Protein AF-A0A367JRP5-F1 (afdb_monomer)

Organism: Rhizopus azygosporus (NCBI:txid86630)

Solvent-accessible surface area (backbone atoms only — not comparable to full-atom values): 5294 Å² total; per-residue (Å²): 135,85,80,79,81,51,71,68,62,52,61,72,72,48,86,89,71,88,81,61,68,44,84,66,50,63,64,58,49,34,91,84,19,39,72,72,27,66,81,44,95,41,91,89,43,89,62,47,31,54,38,58,64,67,87,63,94,76,69,51,75,41,76,39,56,84,60,95,74,84,88,85,80,85,81,89,127

pLDDT: mean 88.79, std 12.65, range [45.16, 98.38]

Sequence (77 aa):
MKKKRDLQSVIKEASYEPIQYSIHDYSSHSGTYYPQNITVNNPTEQSSRWSSGSHDQSQYITLKLEKPVIACNYKHI

Mean predicted aligned error: 6.61 Å

Foldseek 3Di:
DPDPDDPVNVVVPDDDDDFDKDWPDWDAFDDLLDCCLCVDPDPVDPSSHTDHPDDDPPTDTDIDTPDDDDDDDDDDD

Radius of gyration: 17.39 Å; Cα contacts (8 Å, |Δi|>4): 83; chains: 1; bounding box: 48×23×46 Å

Structure (mmCIF, N/CA/C/O backbone):
data_AF-A0A367JRP5-F1
#
_entry.id   AF-A0A367JRP5-F1
#
loop_
_atom_site.group_PDB
_atom_site.id
_atom_site.type_symbol
_atom_site.label_atom_id
_atom_site.label_alt_id
_atom_site.label_comp_id
_atom_site.label_asym_id
_atom_site.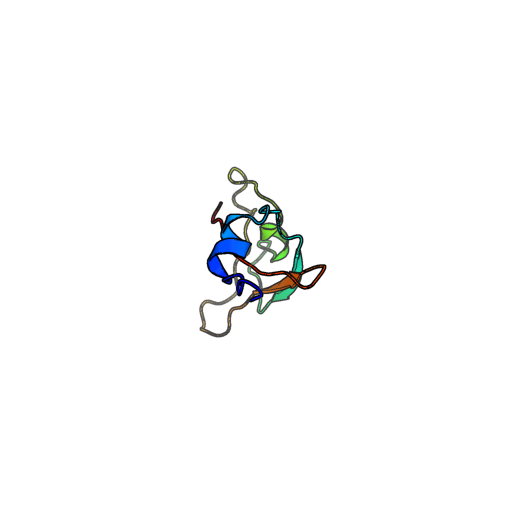label_entity_id
_atom_site.label_seq_id
_atom_site.pdbx_PDB_ins_code
_atom_site.Cartn_x
_atom_site.Cartn_y
_atom_site.Cartn_z
_atom_site.occupancy
_atom_site.B_iso_or_equiv
_atom_site.auth_seq_id
_atom_site.auth_comp_id
_atom_site.auth_asym_id
_atom_site.auth_atom_id
_atom_site.pdbx_PDB_model_num
ATOM 1 N N . MET A 1 1 ? -35.379 -1.797 29.637 1.00 45.16 1 MET A N 1
ATOM 2 C CA . MET A 1 1 ? -35.117 -1.567 28.195 1.00 45.16 1 MET A CA 1
ATOM 3 C C . MET A 1 1 ? -33.621 -1.346 27.994 1.00 45.16 1 MET A C 1
ATOM 5 O O . MET A 1 1 ? -33.091 -0.402 28.563 1.00 45.16 1 MET A O 1
ATOM 9 N N . LYS A 1 2 ? -32.908 -2.217 27.262 1.00 55.25 2 LYS A N 1
ATOM 10 C CA . LYS A 1 2 ? -31.493 -1.972 26.918 1.00 55.25 2 LYS A CA 1
ATOM 11 C C . LYS A 1 2 ? -31.447 -0.906 25.821 1.00 55.25 2 LYS A C 1
ATOM 13 O O . LYS A 1 2 ? -32.009 -1.109 24.749 1.00 55.25 2 LYS A O 1
ATOM 18 N N . LYS A 1 3 ? -30.813 0.233 26.106 1.00 60.62 3 LYS A N 1
ATOM 19 C CA . LYS A 1 3 ? -30.597 1.319 25.142 1.00 60.62 3 LYS A CA 1
ATOM 20 C C . LYS A 1 3 ? -29.746 0.759 23.996 1.00 60.62 3 LYS A C 1
ATOM 22 O O . LYS A 1 3 ? -28.625 0.308 24.231 1.00 60.62 3 LYS A O 1
ATOM 27 N N . LYS A 1 4 ? -30.302 0.698 22.784 1.00 62.88 4 LYS A N 1
ATOM 28 C CA . LYS A 1 4 ? -29.590 0.208 21.597 1.00 62.88 4 LYS A CA 1
ATOM 29 C C . LYS A 1 4 ? -28.513 1.248 21.279 1.00 62.88 4 LYS A C 1
ATOM 31 O O . LYS A 1 4 ? -28.850 2.377 20.938 1.00 62.88 4 LYS A O 1
ATOM 36 N N . ARG A 1 5 ? -27.242 0.911 21.512 1.00 68.75 5 ARG A N 1
ATOM 37 C CA . ARG A 1 5 ? -26.125 1.787 21.140 1.0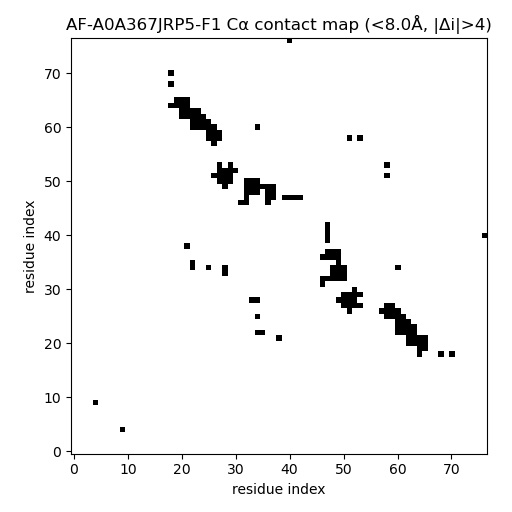0 68.75 5 ARG A CA 1
ATOM 38 C C . ARG A 1 5 ? -26.089 1.883 19.619 1.00 68.75 5 ARG A C 1
ATOM 40 O O . ARG A 1 5 ? -26.134 0.855 18.947 1.00 68.75 5 ARG A O 1
ATOM 47 N N . ASP A 1 6 ? -26.069 3.107 19.112 1.00 86.31 6 ASP A N 1
ATOM 48 C CA . ASP A 1 6 ? -25.988 3.390 17.685 1.00 86.31 6 ASP A CA 1
ATOM 49 C C . ASP A 1 6 ? -24.523 3.353 17.221 1.00 86.31 6 ASP A C 1
ATOM 51 O O . ASP A 1 6 ? -23.622 3.747 17.969 1.00 86.31 6 ASP A O 1
ATOM 55 N N . LEU A 1 7 ? -24.276 2.882 15.997 1.00 77.25 7 LEU A N 1
ATOM 56 C CA . LEU A 1 7 ? -22.921 2.717 15.464 1.00 77.25 7 LEU A CA 1
ATOM 57 C C . LEU A 1 7 ? -22.156 4.049 15.421 1.00 77.25 7 LEU A C 1
ATOM 59 O O . LEU A 1 7 ? -20.964 4.069 15.725 1.00 77.25 7 LEU A O 1
ATOM 63 N N . GLN A 1 8 ? -22.838 5.163 15.132 1.00 77.56 8 GLN A N 1
ATOM 64 C CA . GLN A 1 8 ? -22.207 6.485 15.075 1.00 77.56 8 GLN A CA 1
ATOM 65 C C . GLN A 1 8 ? -21.698 6.919 16.451 1.00 77.56 8 GLN A C 1
ATOM 67 O O . GLN A 1 8 ? -20.603 7.465 16.561 1.00 77.56 8 GLN A O 1
ATOM 72 N N . SER A 1 9 ? -22.455 6.628 17.518 1.00 81.12 9 SER A N 1
ATOM 73 C CA . SER A 1 9 ? -22.012 6.925 18.888 1.00 81.12 9 SER A CA 1
ATOM 74 C C . SER A 1 9 ? -20.760 6.134 19.276 1.00 81.12 9 SER A C 1
ATOM 76 O O . SER A 1 9 ? -19.843 6.696 19.865 1.00 81.12 9 SER A O 1
ATOM 78 N N . VAL A 1 10 ? -20.675 4.866 18.862 1.00 82.00 10 VAL A N 1
ATOM 79 C CA . VAL A 1 10 ? -19.518 4.004 19.145 1.00 82.00 10 VAL A CA 1
ATOM 80 C C . VAL A 1 10 ? -18.274 4.462 18.379 1.00 82.00 10 VAL A C 1
ATOM 82 O O . VAL A 1 10 ? -17.203 4.531 18.969 1.00 82.00 10 VAL A O 1
ATOM 85 N N . ILE A 1 11 ? -18.401 4.817 17.095 1.00 80.31 11 ILE A N 1
ATOM 86 C CA . ILE A 1 11 ? -17.272 5.315 16.286 1.00 80.31 11 ILE A CA 1
ATOM 87 C C . ILE A 1 11 ? -16.770 6.668 16.807 1.00 80.31 11 ILE A C 1
ATOM 89 O O . ILE A 1 11 ? -15.569 6.926 16.795 1.00 80.31 11 ILE A O 1
ATOM 93 N N . LYS A 1 12 ? -17.675 7.531 17.285 1.00 81.69 12 LYS A N 1
ATOM 94 C CA . LYS A 1 12 ? -17.315 8.843 17.839 1.00 81.69 12 LYS A CA 1
ATOM 95 C C . LYS A 1 12 ? -16.508 8.740 19.138 1.00 81.69 12 LYS A C 1
ATOM 97 O O . LYS A 1 12 ? -15.656 9.586 19.383 1.00 81.69 12 LYS A O 1
ATOM 102 N N . GLU A 1 13 ? -16.800 7.741 19.965 1.00 83.50 13 GLU A N 1
ATOM 103 C CA . GLU A 1 13 ? -16.120 7.507 21.247 1.00 83.50 13 GLU A CA 1
ATOM 104 C C . GLU A 1 13 ? -14.861 6.634 21.111 1.00 83.50 13 GLU A C 1
ATOM 106 O O . GLU A 1 13 ? -14.050 6.580 22.034 1.00 83.50 13 GLU A O 1
ATOM 111 N N . ALA A 1 14 ? -14.689 5.945 19.980 1.00 82.69 14 ALA A N 1
ATOM 112 C CA . ALA A 1 14 ? -13.544 5.078 19.740 1.00 82.69 14 ALA A CA 1
ATOM 113 C C . ALA A 1 14 ? -12.245 5.880 19.559 1.00 82.69 14 ALA A C 1
ATOM 115 O O . ALA A 1 14 ? -12.211 6.916 18.890 1.00 82.69 14 ALA A O 1
ATOM 116 N N . SER A 1 15 ? -11.149 5.367 20.120 1.00 84.12 15 SER A N 1
ATOM 117 C CA . SER A 1 15 ? -9.812 5.871 19.822 1.00 84.12 15 SER A CA 1
ATOM 118 C C . SER A 1 15 ? -9.437 5.554 18.373 1.00 84.12 15 SER A C 1
ATOM 120 O O . SER A 1 15 ? -9.678 4.455 17.872 1.00 84.12 15 SER A O 1
ATOM 122 N N . TYR A 1 16 ? -8.821 6.524 17.698 1.00 85.81 16 TYR A N 1
ATOM 123 C CA . TYR A 1 16 ? -8.239 6.324 16.376 1.00 85.81 16 TYR A CA 1
ATOM 124 C C . TYR A 1 16 ? -6.780 5.930 16.541 1.00 85.81 16 TYR A C 1
ATOM 126 O O . TYR A 1 16 ? -5.979 6.703 17.065 1.00 85.81 16 TYR A O 1
ATOM 134 N N . GLU A 1 17 ? -6.437 4.740 16.068 1.00 87.44 17 GLU A N 1
ATOM 135 C CA . GLU A 1 17 ? -5.063 4.251 16.044 1.00 87.44 17 GLU A CA 1
ATOM 136 C C . GLU A 1 17 ? -4.576 4.136 14.594 1.00 87.44 17 GLU A C 1
ATOM 138 O O . GLU A 1 17 ? -5.370 3.795 13.708 1.00 87.44 17 GLU A O 1
ATOM 143 N N . PRO A 1 18 ? -3.285 4.402 14.321 1.00 88.56 18 PRO A N 1
ATOM 144 C CA . PRO A 1 18 ? -2.697 4.106 13.023 1.00 88.56 18 PRO A CA 1
ATOM 145 C C . PRO A 1 18 ? -2.871 2.625 12.678 1.00 88.56 18 PRO A C 1
ATOM 147 O O . PRO A 1 18 ? -2.469 1.742 13.438 1.00 88.56 18 PRO A O 1
ATOM 150 N N . ILE A 1 19 ? -3.460 2.355 11.515 1.00 91.00 19 ILE A N 1
ATOM 151 C CA . ILE A 1 19 ? -3.639 0.991 11.025 1.00 91.00 19 ILE A CA 1
ATOM 152 C C . ILE A 1 19 ? -2.295 0.510 10.483 1.00 91.00 19 ILE A C 1
ATOM 154 O O . ILE A 1 19 ? -1.799 1.052 9.498 1.00 91.00 19 ILE A O 1
ATOM 158 N N . GLN A 1 20 ? -1.725 -0.511 11.117 1.00 93.06 20 GLN A N 1
ATOM 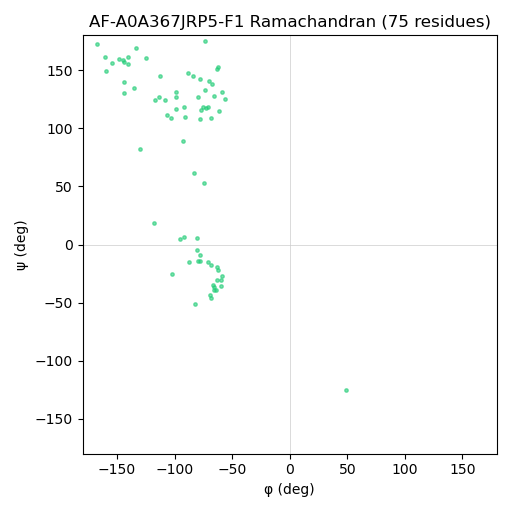159 C CA . GLN A 1 20 ? -0.535 -1.186 10.605 1.00 93.06 20 GLN A CA 1
ATOM 160 C C . GLN A 1 20 ? -0.909 -2.050 9.399 1.00 93.06 20 GLN A C 1
ATOM 162 O O . GLN A 1 20 ? -1.898 -2.794 9.427 1.00 93.06 20 GLN A O 1
ATOM 167 N N . TYR A 1 21 ? -0.125 -1.937 8.332 1.00 95.38 21 TYR A N 1
ATOM 168 C CA . TYR A 1 21 ? -0.350 -2.669 7.095 1.00 95.38 21 TYR A CA 1
ATOM 169 C C . TYR A 1 21 ? 0.965 -3.066 6.428 1.00 95.38 21 TYR A C 1
ATOM 171 O O . TYR A 1 21 ? 2.016 -2.467 6.640 1.00 95.38 21 TYR A O 1
ATOM 179 N N . S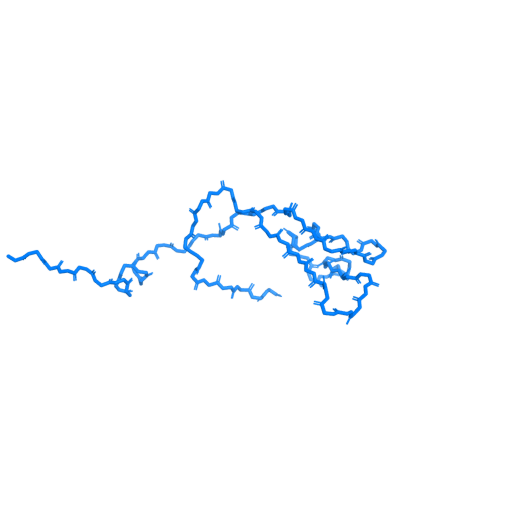ER A 1 22 ? 0.869 -4.075 5.571 1.00 97.06 22 SER A N 1
ATOM 180 C CA . SER A 1 22 ? 1.924 -4.512 4.660 1.00 97.06 22 SER A CA 1
ATOM 181 C C . SER A 1 22 ? 1.400 -4.515 3.225 1.00 97.06 22 SER A C 1
ATOM 183 O O . SER A 1 22 ? 0.186 -4.529 2.998 1.00 97.06 22 SER A O 1
ATOM 185 N N . ILE A 1 23 ? 2.303 -4.504 2.246 1.00 98.06 23 ILE A N 1
ATOM 186 C CA . ILE A 1 23 ? 1.921 -4.693 0.844 1.00 98.06 23 ILE A CA 1
ATOM 187 C C . ILE A 1 23 ? 1.562 -6.165 0.644 1.00 98.06 23 ILE A C 1
ATOM 189 O O . ILE A 1 23 ? 2.405 -7.039 0.842 1.00 98.06 23 ILE A O 1
ATOM 193 N N . HIS A 1 24 ? 0.309 -6.436 0.282 1.00 98.25 24 HIS A N 1
ATOM 194 C CA . HIS A 1 24 ? -0.152 -7.786 -0.027 1.00 98.25 24 HIS A CA 1
ATOM 195 C C . HIS A 1 24 ? 0.192 -8.177 -1.457 1.00 98.25 24 HIS A C 1
ATOM 197 O O . HIS A 1 24 ? 0.740 -9.251 -1.684 1.00 98.25 24 HIS A O 1
ATOM 203 N N . ASP A 1 25 ? -0.182 -7.303 -2.387 1.00 98.38 25 ASP A N 1
ATOM 204 C CA . ASP A 1 25 ? -0.072 -7.507 -3.822 1.00 98.38 25 ASP A CA 1
ATOM 205 C C . ASP A 1 25 ? -0.134 -6.154 -4.541 1.00 98.38 25 ASP A C 1
ATOM 207 O O . ASP A 1 25 ? -0.569 -5.151 -3.962 1.00 98.38 25 ASP A O 1
ATOM 211 N N . TYR A 1 26 ? 0.330 -6.108 -5.783 1.00 98.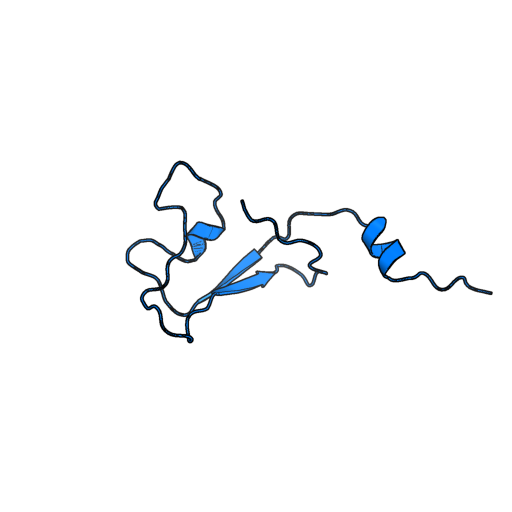25 26 TYR A N 1
ATOM 212 C CA . TYR A 1 26 ? 0.337 -4.909 -6.615 1.00 98.25 26 TYR A CA 1
ATOM 213 C C . TYR A 1 26 ? 0.457 -5.287 -8.092 1.00 98.25 26 TYR A C 1
ATOM 215 O O . TYR A 1 26 ? 1.108 -6.268 -8.441 1.00 98.25 26 TYR A O 1
ATOM 223 N N . SER A 1 27 ? -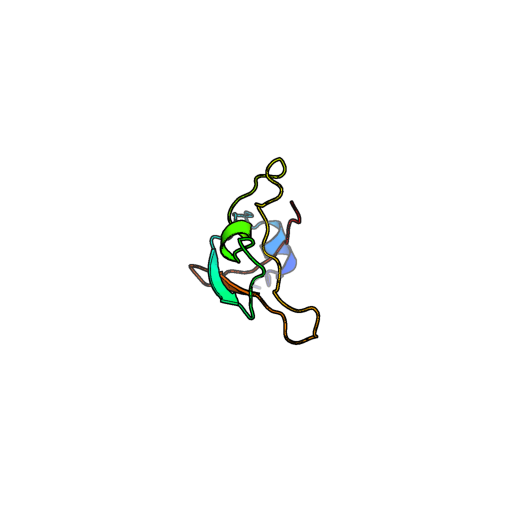0.124 -4.479 -8.976 1.00 97.94 27 SER A N 1
ATOM 224 C CA . SER A 1 27 ? -0.123 -4.759 -10.418 1.00 97.94 27 SER A CA 1
ATOM 225 C C . SER A 1 27 ? 1.265 -4.652 -11.055 1.00 97.94 27 SER A C 1
ATOM 227 O O . SER A 1 27 ? 1.651 -5.478 -11.878 1.00 97.94 27 SER A O 1
ATOM 229 N N . SER A 1 28 ? 2.001 -3.584 -10.741 1.00 97.88 28 SER A N 1
ATOM 230 C CA . SER A 1 28 ? 3.320 -3.2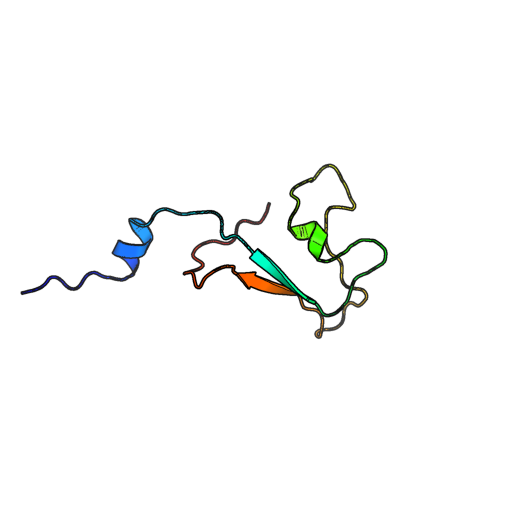87 -11.304 1.00 97.88 28 SER A CA 1
ATOM 231 C C . SER A 1 28 ? 4.020 -2.167 -10.527 1.00 97.88 28 SER A C 1
ATOM 233 O O . SER A 1 28 ? 3.421 -1.511 -9.671 1.00 97.88 28 SER A O 1
ATOM 235 N N . HIS A 1 29 ? 5.286 -1.905 -10.852 1.00 97.88 29 HIS A N 1
ATOM 236 C CA . HIS A 1 29 ? 5.962 -0.667 -10.476 1.00 97.88 29 HIS A CA 1
ATOM 237 C C . HIS A 1 29 ? 6.855 -0.157 -11.615 1.00 97.88 29 HIS A C 1
ATOM 239 O O . HIS A 1 29 ? 7.301 -0.929 -12.463 1.00 97.88 29 HIS A O 1
ATOM 245 N N . SER A 1 30 ? 7.124 1.147 -11.630 1.00 97.38 30 SER A N 1
ATOM 246 C CA . SER A 1 30 ? 8.062 1.779 -12.559 1.00 97.38 30 SER A CA 1
ATOM 247 C C . SER A 1 30 ? 9.414 1.992 -11.884 1.00 97.38 30 SER A C 1
ATOM 249 O O . SER A 1 30 ? 9.480 2.585 -10.807 1.00 97.38 30 SER A O 1
ATOM 251 N N . GLY A 1 31 ? 10.499 1.519 -12.503 1.00 95.81 31 GLY A N 1
ATOM 252 C CA . GLY A 1 31 ? 11.865 1.719 -12.007 1.00 95.81 31 GLY A CA 1
ATOM 253 C C . GLY A 1 31 ? 12.014 1.371 -10.521 1.00 95.81 31 GLY A C 1
ATOM 254 O O . GLY A 1 31 ? 11.651 0.277 -10.097 1.00 95.81 31 GLY A O 1
ATOM 255 N N . THR A 1 32 ? 12.513 2.325 -9.732 1.00 96.19 32 THR A N 1
ATOM 256 C CA . THR A 1 32 ? 12.732 2.200 -8.279 1.00 96.19 32 THR A CA 1
ATOM 257 C C . THR A 1 32 ? 11.549 2.666 -7.416 1.00 96.19 32 THR A C 1
ATOM 259 O O . THR A 1 32 ? 11.663 2.715 -6.191 1.00 96.19 32 THR A O 1
ATOM 262 N N . TYR A 1 33 ? 10.401 3.002 -8.016 1.00 97.19 33 TYR A N 1
ATOM 263 C CA . TYR A 1 33 ? 9.195 3.443 -7.301 1.00 97.19 33 TYR A CA 1
ATOM 264 C C . TYR A 1 33 ? 8.384 2.248 -6.785 1.00 97.19 33 TYR A C 1
ATOM 266 O O . TYR A 1 33 ? 7.248 2.013 -7.206 1.00 97.19 33 TYR A O 1
ATOM 274 N N . TYR A 1 34 ? 8.999 1.463 -5.904 1.00 97.81 34 TYR A N 1
ATOM 275 C CA . TYR A 1 34 ? 8.434 0.239 -5.350 1.00 97.81 34 TYR A CA 1
ATOM 276 C C . TYR A 1 34 ? 7.162 0.495 -4.521 1.00 97.81 34 TYR A C 1
ATOM 278 O O . TYR A 1 34 ? 7.029 1.545 -3.889 1.00 97.81 34 TYR A O 1
ATOM 286 N N . PRO A 1 35 ? 6.230 -0.473 -4.459 1.00 97.75 35 PRO A N 1
ATOM 287 C CA . PRO A 1 35 ? 5.013 -0.358 -3.656 1.00 97.75 35 PRO A CA 1
ATOM 288 C C . PRO A 1 35 ? 5.305 -0.161 -2.165 1.00 97.75 35 PRO A C 1
ATOM 290 O O . PRO A 1 35 ? 4.561 0.539 -1.491 1.00 97.75 35 PRO A O 1
ATOM 293 N N . GLN A 1 36 ? 6.414 -0.699 -1.650 1.00 97.12 36 GLN A N 1
ATOM 294 C CA . GLN A 1 36 ? 6.835 -0.521 -0.257 1.00 97.12 36 GLN A CA 1
ATOM 295 C C . GLN A 1 36 ? 7.129 0.942 0.095 1.00 97.12 36 GLN A C 1
ATOM 297 O O . GLN A 1 36 ? 7.035 1.308 1.260 1.00 97.12 36 GLN A O 1
ATOM 302 N N . ASN A 1 37 ? 7.417 1.807 -0.880 1.00 96.81 37 ASN A N 1
ATOM 303 C CA . ASN A 1 37 ? 7.728 3.209 -0.603 1.00 96.81 37 ASN A CA 1
ATOM 304 C C . ASN A 1 37 ? 6.549 3.969 0.034 1.00 96.81 37 ASN A C 1
ATOM 306 O O . ASN A 1 37 ? 6.778 4.990 0.674 1.00 96.81 37 ASN A O 1
ATOM 310 N N . ILE A 1 38 ? 5.304 3.480 -0.076 1.00 95.75 38 ILE A N 1
ATOM 311 C CA . ILE A 1 38 ? 4.150 4.117 0.588 1.00 95.75 38 ILE A CA 1
ATOM 312 C C . ILE A 1 38 ? 4.156 3.940 2.113 1.00 95.75 38 ILE A C 1
ATOM 314 O O . ILE A 1 38 ? 3.419 4.638 2.806 1.00 95.75 38 ILE A O 1
ATOM 318 N N . THR A 1 39 ? 4.961 3.014 2.649 1.00 93.69 39 THR A N 1
ATOM 319 C CA . THR A 1 39 ? 5.068 2.802 4.102 1.00 93.69 39 THR A CA 1
ATOM 320 C C . THR A 1 39 ? 5.995 3.819 4.768 1.00 93.69 39 THR A C 1
ATOM 322 O O . THR A 1 39 ? 6.131 3.813 5.990 1.00 93.69 39 THR A O 1
ATOM 325 N N . VAL A 1 40 ? 6.658 4.676 3.985 1.00 92.81 40 VAL A N 1
ATOM 326 C CA . VAL A 1 40 ? 7.593 5.696 4.461 1.00 92.81 40 VAL A CA 1
ATOM 327 C C . VAL A 1 40 ? 7.049 7.076 4.106 1.00 92.81 40 VAL A C 1
ATOM 329 O O . VAL A 1 40 ? 6.798 7.385 2.946 1.00 92.81 40 VAL A O 1
ATOM 332 N N . ASN A 1 41 ? 6.892 7.930 5.116 1.00 91.88 41 ASN A N 1
ATOM 333 C CA . ASN A 1 41 ? 6.533 9.329 4.916 1.00 91.88 41 ASN A CA 1
ATOM 334 C C . ASN A 1 41 ? 7.803 10.189 4.839 1.00 91.88 41 ASN A C 1
ATOM 336 O O . ASN A 1 41 ? 8.287 10.671 5.865 1.00 91.88 41 ASN A O 1
ATOM 340 N N . ASN A 1 42 ? 8.348 10.353 3.633 1.00 94.81 42 ASN A N 1
ATOM 341 C CA . ASN A 1 42 ? 9.509 11.205 3.386 1.00 94.81 42 ASN A CA 1
ATOM 342 C C . ASN A 1 42 ? 9.252 12.159 2.201 1.00 94.81 42 ASN A C 1
ATOM 344 O O . ASN A 1 42 ? 9.682 11.885 1.082 1.00 94.81 42 ASN A O 1
ATOM 348 N N . PRO A 1 43 ? 8.567 13.297 2.422 1.00 94.25 43 PRO A N 1
ATOM 349 C CA . PRO A 1 43 ? 8.165 14.207 1.346 1.00 94.25 43 PRO A CA 1
ATOM 350 C C . PRO A 1 43 ? 9.345 14.925 0.673 1.00 94.25 43 PRO A C 1
ATOM 352 O O . PRO A 1 43 ? 9.196 15.454 -0.425 1.00 94.25 43 PRO A O 1
ATOM 355 N N . THR A 1 44 ? 10.517 14.959 1.315 1.00 96.25 44 THR A N 1
ATOM 356 C CA . THR A 1 44 ? 11.739 15.531 0.729 1.00 96.25 44 THR A CA 1
ATOM 357 C C . THR A 1 44 ? 12.435 14.587 -0.250 1.00 96.25 44 THR A C 1
ATOM 359 O O . THR A 1 44 ? 13.294 15.024 -1.010 1.00 96.25 44 THR A O 1
ATOM 362 N N . GLU A 1 45 ? 12.066 13.307 -0.249 1.00 96.00 45 GLU A N 1
ATOM 363 C CA . GLU A 1 45 ? 12.634 12.283 -1.117 1.00 96.00 45 GLU A CA 1
ATOM 364 C C . GLU A 1 45 ? 11.662 11.984 -2.263 1.00 96.00 45 GLU A C 1
ATOM 366 O O . GLU A 1 45 ? 10.622 11.353 -2.071 1.00 96.00 45 GLU A O 1
ATOM 371 N N . GLN A 1 46 ? 12.000 12.407 -3.486 1.00 94.00 46 GLN A N 1
ATOM 372 C CA . GLN A 1 46 ? 11.131 12.229 -4.660 1.00 94.00 46 GLN A CA 1
ATOM 373 C C . GLN A 1 46 ? 10.807 10.749 -4.937 1.00 94.00 46 GLN A C 1
ATOM 375 O O . GLN A 1 46 ? 9.763 10.426 -5.518 1.00 94.00 46 GLN A O 1
ATOM 380 N N . SER A 1 47 ? 11.701 9.842 -4.536 1.00 94.31 47 SER A N 1
ATOM 381 C CA . SER A 1 47 ? 11.505 8.402 -4.680 1.00 94.31 47 SER A CA 1
ATOM 382 C C . SER A 1 47 ? 10.574 7.778 -3.634 1.00 94.31 47 SER A C 1
ATOM 384 O O . SER A 1 47 ? 10.155 6.639 -3.836 1.00 94.31 47 SER A O 1
ATOM 386 N N . SER A 1 48 ? 10.165 8.512 -2.586 1.00 96.12 48 SER A N 1
ATOM 387 C CA . SER A 1 48 ? 9.284 8.048 -1.495 1.00 96.12 48 SER A CA 1
ATOM 388 C C . SER A 1 48 ? 7.815 7.918 -1.923 1.00 96.12 48 SER A C 1
ATOM 390 O O . SER A 1 48 ? 6.904 8.491 -1.328 1.00 96.12 48 SER A O 1
ATOM 392 N N . ARG A 1 49 ? 7.581 7.177 -3.005 1.00 96.75 49 ARG A N 1
ATOM 393 C CA . ARG A 1 49 ? 6.274 6.911 -3.599 1.00 96.75 49 ARG A CA 1
ATOM 394 C C . ARG A 1 49 ? 6.289 5.597 -4.367 1.00 96.75 49 ARG A C 1
ATOM 396 O O . ARG A 1 49 ? 7.329 5.165 -4.870 1.00 96.75 49 ARG A O 1
ATOM 403 N N . TRP A 1 50 ? 5.108 5.017 -4.519 1.00 97.69 50 TRP A N 1
ATOM 404 C CA . TRP A 1 50 ? 4.849 3.989 -5.519 1.00 97.69 50 TRP A CA 1
ATOM 405 C C . TRP A 1 50 ? 4.415 4.639 -6.835 1.00 97.69 50 TRP A C 1
ATOM 407 O O . TRP A 1 50 ? 3.789 5.702 -6.855 1.00 97.69 50 TRP A O 1
ATOM 417 N N . SER A 1 51 ? 4.758 4.024 -7.959 1.00 97.56 51 SER A N 1
ATOM 418 C CA . SER A 1 51 ? 4.211 4.383 -9.269 1.00 97.56 51 SER A CA 1
ATOM 419 C C . SER A 1 51 ? 4.049 3.133 -10.099 1.00 97.56 51 SER A C 1
ATOM 421 O O . SER A 1 51 ? 5.003 2.370 -10.222 1.00 97.56 51 SER A O 1
ATOM 423 N N . SER A 1 52 ? 2.872 2.943 -10.688 1.00 97.62 52 SER A N 1
ATOM 424 C CA . SER A 1 52 ? 2.622 1.854 -11.624 1.00 97.62 52 SER A CA 1
ATOM 425 C C . SER A 1 52 ? 3.515 1.966 -12.864 1.00 97.62 52 SER A C 1
ATOM 427 O O . SER A 1 52 ? 3.945 3.052 -13.259 1.00 97.62 52 SER A O 1
ATOM 429 N N . GLY A 1 53 ? 3.795 0.824 -13.490 1.00 97.62 53 GLY A N 1
ATOM 430 C CA . GLY A 1 53 ? 4.515 0.742 -14.764 1.00 97.62 53 GLY A CA 1
ATOM 431 C C . GLY A 1 53 ? 3.650 1.071 -15.988 1.00 97.62 53 GLY A C 1
ATOM 432 O O . GLY A 1 53 ? 4.191 1.304 -17.063 1.00 97.62 53 GLY A O 1
ATOM 433 N N . SER A 1 54 ? 2.323 1.107 -15.831 1.00 95.88 54 SER A N 1
ATOM 434 C CA . SER A 1 54 ? 1.339 1.437 -16.873 1.00 95.88 54 SER A CA 1
ATOM 435 C C . SER A 1 54 ? 0.290 2.429 -16.346 1.00 95.88 54 SER A C 1
ATOM 437 O O . SER A 1 54 ? 0.224 2.692 -15.143 1.00 95.88 54 SER A O 1
ATOM 439 N N . HIS A 1 55 ? -0.528 2.981 -17.247 1.00 94.31 55 HIS A N 1
ATOM 440 C CA . HIS A 1 55 ? -1.643 3.896 -16.952 1.00 94.31 55 HIS A CA 1
ATOM 441 C C . HIS A 1 55 ? -3.015 3.334 -17.383 1.00 94.31 55 HIS A C 1
ATOM 443 O O . HIS A 1 55 ? -3.990 4.063 -17.547 1.00 94.31 55 HIS A O 1
ATOM 449 N N . ASP A 1 56 ? -3.106 2.024 -17.603 1.00 95.56 56 ASP A N 1
ATOM 450 C CA . ASP A 1 56 ? -4.390 1.371 -17.851 1.00 95.56 56 ASP A CA 1
ATOM 451 C C . ASP A 1 56 ? -5.239 1.239 -16.567 1.00 95.56 56 ASP A C 1
ATOM 453 O O . ASP A 1 56 ? -4.820 1.566 -15.458 1.00 95.56 56 ASP A O 1
ATOM 457 N N . GLN A 1 57 ? -6.465 0.743 -16.720 1.00 95.31 57 GLN A N 1
ATOM 458 C CA . GLN A 1 57 ? -7.420 0.585 -15.618 1.00 95.31 57 GLN A CA 1
ATOM 459 C C . GLN A 1 57 ? -7.183 -0.679 -14.771 1.00 95.31 57 GLN A C 1
ATOM 461 O O . GLN A 1 57 ? -7.986 -0.985 -13.895 1.00 95.31 57 GLN A O 1
ATOM 466 N N . SER A 1 58 ? -6.102 -1.426 -15.020 1.00 96.25 58 SER A N 1
ATOM 467 C CA . SER A 1 58 ? -5.753 -2.636 -14.263 1.00 96.25 58 SER A CA 1
ATOM 468 C C . SER A 1 58 ? -4.762 -2.371 -13.128 1.00 96.25 58 SER A C 1
ATOM 470 O O . SER A 1 58 ? -4.308 -3.309 -12.478 1.00 96.25 58 SER A O 1
ATOM 472 N N . GLN A 1 59 ? -4.404 -1.106 -12.877 1.00 97.69 59 GLN A N 1
ATOM 473 C CA . GLN A 1 59 ? -3.405 -0.772 -11.868 1.00 97.69 59 GLN A CA 1
ATOM 474 C C . GLN A 1 59 ? -3.992 -0.788 -10.457 1.00 97.69 59 GLN A C 1
ATOM 476 O O . GLN A 1 59 ? -4.985 -0.119 -10.175 1.00 97.69 59 GLN A O 1
ATOM 481 N N . TYR A 1 60 ? -3.355 -1.535 -9.556 1.00 97.75 60 TYR A N 1
ATOM 482 C CA . TYR A 1 60 ? -3.808 -1.685 -8.177 1.00 97.75 60 TYR A CA 1
ATOM 483 C C . TYR A 1 60 ? -2.644 -1.872 -7.207 1.00 97.75 60 TYR A C 1
ATOM 485 O O . TYR A 1 60 ? -1.550 -2.303 -7.572 1.00 97.75 60 TYR A O 1
ATOM 493 N N . ILE A 1 61 ? -2.932 -1.589 -5.941 1.00 98.00 61 ILE A N 1
ATOM 494 C CA . ILE A 1 61 ? -2.147 -2.016 -4.790 1.00 98.00 61 ILE A CA 1
ATOM 495 C C . ILE A 1 61 ? -3.115 -2.535 -3.732 1.00 98.00 61 ILE A C 1
ATOM 497 O O . ILE A 1 61 ? -4.162 -1.937 -3.476 1.00 98.00 61 ILE A O 1
ATOM 501 N N . THR A 1 62 ? -2.793 -3.672 -3.136 1.00 97.88 62 THR A N 1
ATOM 502 C CA . THR A 1 62 ? -3.595 -4.290 -2.085 1.00 97.88 62 THR A CA 1
ATOM 503 C C . THR A 1 62 ? -2.816 -4.253 -0.784 1.00 97.88 62 THR A C 1
ATOM 505 O O . THR A 1 62 ? -1.672 -4.701 -0.715 1.00 97.88 62 THR A O 1
ATOM 508 N N . LEU A 1 63 ? -3.442 -3.720 0.264 1.00 96.94 63 LEU A N 1
ATOM 509 C CA . LEU A 1 63 ? -2.854 -3.645 1.597 1.00 96.94 63 LEU A CA 1
ATOM 510 C C . LEU A 1 63 ? -3.387 -4.790 2.454 1.00 96.94 63 LEU A C 1
ATOM 512 O O . LEU A 1 63 ? -4.599 -4.999 2.540 1.00 96.94 63 LEU A O 1
ATOM 516 N N . LYS A 1 64 ? -2.485 -5.511 3.120 1.00 96.50 64 LYS A N 1
ATOM 517 C CA . LYS A 1 64 ? -2.842 -6.505 4.131 1.00 96.50 64 LYS A CA 1
ATOM 518 C C . LYS A 1 64 ? -2.701 -5.882 5.508 1.00 96.50 64 LYS A C 1
ATOM 520 O O . LYS A 1 64 ? -1.599 -5.530 5.927 1.00 96.50 64 LYS A O 1
ATOM 525 N N . LEU A 1 65 ? -3.825 -5.782 6.205 1.00 95.94 65 LEU A N 1
ATOM 526 C CA . LEU A 1 65 ? -3.878 -5.319 7.587 1.00 95.94 65 LEU A CA 1
ATOM 527 C C . LEU A 1 65 ? -3.424 -6.455 8.510 1.00 95.94 65 LEU A C 1
ATOM 529 O O . LEU A 1 65 ? -3.749 -7.618 8.264 1.00 95.94 65 LEU A O 1
ATOM 533 N N . GLU A 1 66 ? -2.689 -6.135 9.574 1.00 94.50 66 GLU A N 1
ATOM 534 C CA . GLU A 1 66 ? -2.195 -7.151 10.522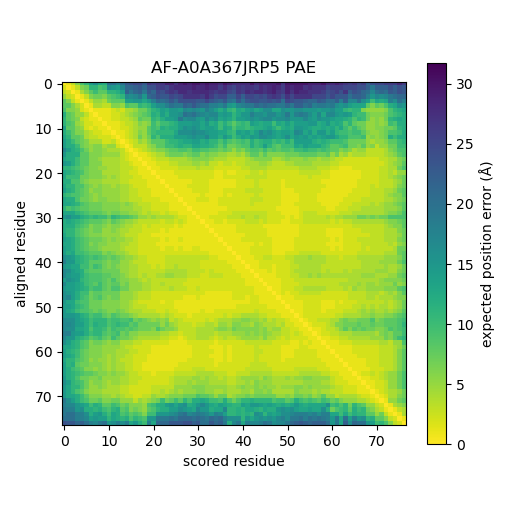 1.00 94.50 66 GLU A CA 1
ATOM 535 C C . GLU A 1 66 ? -3.327 -7.882 11.255 1.00 94.50 66 GLU A C 1
ATOM 537 O O . GLU A 1 66 ? -3.212 -9.055 11.606 1.00 94.50 66 GLU A O 1
ATOM 542 N N . LYS A 1 67 ? -4.442 -7.182 11.464 1.00 94.19 67 LYS A N 1
ATOM 543 C CA . LYS A 1 67 ? -5.667 -7.691 12.076 1.00 94.19 67 LYS A CA 1
ATOM 544 C C . LYS A 1 67 ? -6.886 -7.056 11.398 1.00 94.19 67 LYS A C 1
ATOM 546 O O . LYS A 1 67 ? -6.764 -5.962 10.841 1.00 94.19 67 LYS A O 1
ATOM 551 N N . PRO A 1 68 ? -8.068 -7.690 11.455 1.00 92.62 68 PRO A N 1
ATOM 552 C CA . PRO A 1 68 ? -9.306 -7.050 11.028 1.00 92.62 68 PRO A CA 1
ATOM 553 C C . PRO A 1 68 ? -9.558 -5.767 11.833 1.00 92.62 68 PRO A C 1
ATOM 555 O O . PRO A 1 68 ? -9.480 -5.777 13.062 1.00 92.62 68 PRO A O 1
ATOM 558 N N . VAL A 1 69 ? -9.866 -4.669 11.145 1.00 90.19 69 VAL A N 1
ATOM 559 C CA . VAL A 1 69 ? -10.151 -3.361 11.754 1.00 90.19 69 VAL A CA 1
ATOM 560 C C . VAL A 1 69 ? -11.300 -2.673 11.027 1.00 90.19 69 VAL A C 1
ATOM 562 O O . VAL A 1 69 ? -11.612 -2.998 9.882 1.00 90.19 69 VAL A O 1
ATOM 565 N N . ILE A 1 70 ? -11.907 -1.688 11.687 1.00 87.81 70 ILE A N 1
ATOM 566 C CA . ILE A 1 70 ? -12.831 -0.755 11.043 1.00 87.81 70 ILE A CA 1
ATOM 567 C C . ILE A 1 70 ? -11.999 0.435 10.564 1.00 87.81 70 ILE A C 1
ATOM 569 O O . ILE A 1 70 ? -11.478 1.203 11.371 1.00 87.81 70 ILE A O 1
ATOM 573 N N . ALA A 1 71 ? -11.844 0.568 9.249 1.00 86.00 71 ALA A N 1
ATOM 574 C CA . ALA A 1 71 ? -11.167 1.713 8.659 1.00 86.00 71 ALA A CA 1
ATOM 575 C C . ALA A 1 71 ? -12.117 2.919 8.659 1.00 86.00 71 ALA A C 1
ATOM 577 O O . ALA A 1 71 ? -13.093 2.947 7.914 1.00 86.00 71 ALA A O 1
ATOM 578 N N . CYS A 1 72 ? -11.839 3.898 9.519 1.00 81.56 72 CYS A N 1
ATOM 579 C CA . CYS A 1 72 ? -12.720 5.053 9.709 1.00 81.56 72 CYS A CA 1
ATOM 580 C C . CYS A 1 72 ? -12.224 6.326 9.012 1.00 81.56 72 CYS A C 1
ATOM 582 O O . CYS A 1 72 ? -13.034 7.189 8.707 1.00 81.56 72 CYS A O 1
ATOM 584 N N . ASN A 1 73 ? -10.915 6.462 8.772 1.00 76.50 73 ASN A N 1
ATOM 585 C CA . ASN A 1 73 ? -10.323 7.645 8.147 1.00 76.50 73 ASN A CA 1
ATOM 586 C C . ASN A 1 73 ? -9.155 7.254 7.239 1.00 76.50 73 ASN A C 1
ATOM 588 O O . ASN A 1 73 ? -8.326 6.423 7.611 1.00 76.50 73 ASN A O 1
ATOM 592 N N . TYR A 1 74 ? -9.061 7.915 6.087 1.00 69.62 74 TYR A N 1
ATOM 593 C CA . TYR A 1 74 ? -7.871 7.922 5.243 1.00 69.62 74 TYR A CA 1
ATOM 594 C C . TYR A 1 74 ? -7.227 9.303 5.343 1.00 69.62 74 TYR A C 1
ATOM 596 O O . TYR A 1 74 ? -7.890 10.314 5.108 1.00 69.62 74 TYR A O 1
ATOM 604 N N . LYS A 1 75 ? -5.946 9.360 5.711 1.00 68.56 75 LYS A N 1
ATOM 605 C CA . LYS A 1 75 ? -5.186 10.610 5.724 1.00 68.56 75 LYS A CA 1
ATOM 606 C C . LYS A 1 75 ? -4.217 10.584 4.551 1.00 68.56 75 LYS A C 1
ATOM 608 O O . LYS A 1 75 ? -3.277 9.797 4.560 1.00 68.56 75 LYS A O 1
ATOM 613 N N . HIS A 1 76 ? -4.464 11.438 3.563 1.00 51.62 76 HIS A N 1
ATOM 614 C CA . HIS A 1 76 ? -3.468 11.755 2.547 1.00 51.62 76 HIS A CA 1
ATOM 615 C C . HIS A 1 76 ? -2.391 12.596 3.240 1.00 51.62 76 HIS A C 1
ATOM 617 O O . HIS A 1 76 ? -2.720 13.623 3.843 1.00 51.62 76 HIS A O 1
ATOM 623 N N . ILE A 1 77 ? -1.156 12.099 3.265 1.00 48.59 77 ILE A N 1
ATOM 624 C CA . ILE A 1 77 ? -0.001 12.814 3.818 1.00 48.59 77 ILE A CA 1
ATOM 625 C C . ILE A 1 77 ? 0.629 13.654 2.711 1.00 48.59 77 ILE A C 1
ATOM 627 O O . ILE A 1 77 ? 0.566 13.195 1.544 1.00 48.59 77 ILE A O 1
#

Nearest PDB structures (foldseek):
  4oyu-assembly1_A  TM=9.926E-01  e=8.461E-04  Rattus norvegicus
  8ttq-assembly1_A  TM=9.908E-01  e=9.053E-04  Homo sapiens
  8ttq-assembly1_B  TM=9.919E-01  e=1.781E-03  Homo sapiens
  4pqq-assembly1_A  TM=9.848E-01  e=5.629E-03  Mus musculus

Secondary structure (DSSP, 8-state):
------HHHHHHHSPP----EEEEEES---TT--GGGGG---TT-TTSS---S--STT--EEEEESS----------

InterPro domains:
  IPR008979 Galactose-binding-like domain superfamily [SSF49785] (22-70)
  IPR0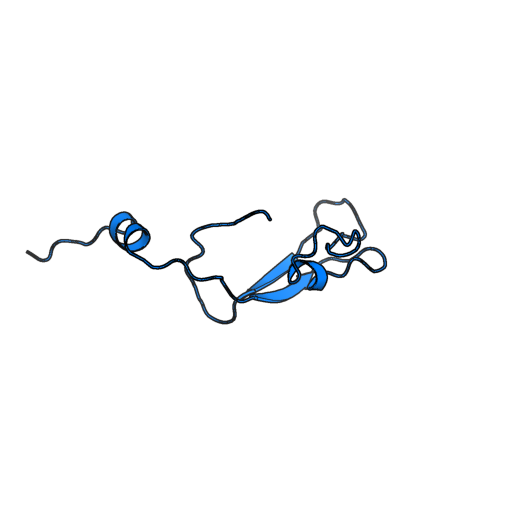10565 Muskelin, N-terminal [PF06588] (17-72)
  IPR052456 CTLH complex component protein [PTHR15526] (14-70)